Protein AF-A0A950IWA4-F1 (afdb_monomer_lite)

Radius of gyration: 15.62 Å; chains: 1; bounding box: 40×41×35 Å

Foldseek 3Di:
DDDDPVCPLVLVQQQPFAWPVGDGNNVVVVQFAEDEAEAEDPPDPVNLVVLLVCLVCQVVCVVVRYAYEYEYLDDCVVCQVSCVVSVNNVGIYGHDVVCPVCVRPVNVNDDDDPVNCPDPVND

Sequence (123 aa):
MPVKAGSAPLVAVLGQTRTESGKTLLELVDERALLLVFLRHFGCAFCRQALDDVSKVREDLAMRGVQVAFVHLGSPERAKPYFDYYKLSDVERVSNPEGSLYRDPVFALARVSLWEIFRPEVW

pLDDT: mean 89.95, std 13.54, range [40.5, 98.31]

Secondary structure (DSSP, 8-state):
-PPPTT-HHHHHHHHH-B-TTS-BHHHHHHHSEEEEEEE-STT-HHHHHHHHHHHHHHHHHHHTTEEEEEEESS-HHHHHHHHHHTT-TTSEEEE-TT-HHHHSTTT--PPPPTTGGGSGGG-

Structure (mmCIF, N/CA/C/O backbone):
data_AF-A0A950IWA4-F1
#
_entry.id   AF-A0A950IWA4-F1
#
loop_
_atom_site.group_PDB
_atom_site.id
_atom_site.type_symbol
_atom_site.label_atom_id
_atom_site.label_alt_id
_atom_site.label_comp_id
_atom_site.label_asym_id
_atom_site.label_entity_id
_atom_site.label_seq_id
_atom_site.pdbx_PDB_ins_code
_atom_site.Cartn_x
_atom_site.Cartn_y
_atom_site.Cartn_z
_atom_site.occupancy
_atom_site.B_iso_or_equiv
_atom_site.auth_seq_id
_atom_site.auth_comp_id
_atom_site.auth_asym_id
_atom_site.auth_atom_id
_atom_site.pdbx_PDB_model_num
ATOM 1 N N . MET A 1 1 ? -12.225 -9.896 17.903 1.00 40.50 1 MET A N 1
ATOM 2 C CA . MET A 1 1 ? -11.745 -11.255 17.551 1.00 40.50 1 MET A CA 1
ATOM 3 C C . MET A 1 1 ? -10.343 -11.413 18.121 1.00 40.50 1 MET A C 1
ATOM 5 O O . MET A 1 1 ? -9.552 -10.509 17.884 1.00 40.50 1 MET A O 1
ATOM 9 N N . PRO A 1 2 ? -10.016 -12.457 18.902 1.00 47.53 2 PRO A N 1
ATOM 10 C CA . PRO A 1 2 ? -8.678 -12.574 19.466 1.00 47.53 2 PRO A CA 1
ATOM 11 C C . PRO A 1 2 ? -7.698 -12.972 18.360 1.00 47.53 2 PRO A C 1
ATOM 13 O O . PRO A 1 2 ? -7.868 -13.993 17.690 1.00 47.53 2 PRO A O 1
ATOM 16 N N . VAL A 1 3 ? -6.687 -12.136 18.153 1.00 51.50 3 VAL A N 1
ATOM 17 C CA . VAL A 1 3 ? -5.593 -12.406 17.225 1.00 51.50 3 VAL A CA 1
ATOM 18 C C . VAL A 1 3 ? -4.764 -13.569 17.799 1.00 51.50 3 VAL A C 1
ATOM 20 O O . VAL A 1 3 ? -4.311 -13.506 18.940 1.00 51.50 3 VAL A O 1
ATOM 23 N N . LYS A 1 4 ? -4.625 -14.674 17.050 1.00 42.38 4 LYS A N 1
ATOM 24 C CA . LYS A 1 4 ? -3.913 -15.894 17.485 1.00 42.38 4 LYS A CA 1
ATOM 25 C C . LYS A 1 4 ? -2.413 -15.638 17.705 1.00 42.38 4 LYS A C 1
ATOM 27 O O . LYS A 1 4 ? -1.818 -14.817 17.018 1.00 42.38 4 LYS A O 1
ATOM 32 N N . ALA A 1 5 ? -1.807 -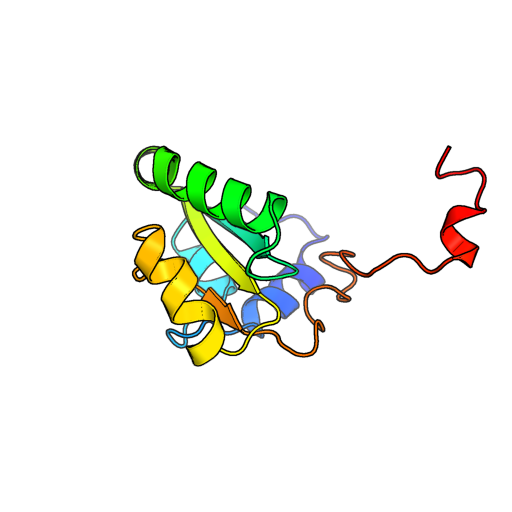16.443 18.584 1.00 43.25 5 ALA A N 1
ATOM 33 C CA . ALA A 1 5 ? -0.434 -16.401 19.119 1.00 43.25 5 ALA A CA 1
ATOM 34 C C . ALA A 1 5 ? 0.757 -16.318 18.123 1.00 43.25 5 ALA A C 1
ATOM 36 O O . ALA A 1 5 ? 1.902 -16.290 18.559 1.00 43.25 5 ALA A O 1
ATOM 37 N N . GLY A 1 6 ? 0.520 -16.232 16.810 1.00 54.34 6 GLY A N 1
ATOM 38 C CA . GLY A 1 6 ? 1.534 -15.906 15.796 1.00 54.34 6 GLY A CA 1
ATOM 39 C C . GLY A 1 6 ? 1.631 -14.410 15.455 1.00 54.34 6 GLY A C 1
ATOM 40 O O . GLY A 1 6 ? 2.368 -14.041 14.549 1.00 54.34 6 GLY A O 1
ATOM 41 N N . SER A 1 7 ? 0.876 -13.542 16.135 1.00 65.25 7 SER A N 1
ATOM 42 C CA . SER A 1 7 ? 0.731 -12.128 15.770 1.00 65.25 7 SER A CA 1
ATOM 43 C C . SER A 1 7 ? 1.681 -11.156 16.449 1.00 65.25 7 SER A C 1
ATOM 45 O O . SER A 1 7 ? 1.749 -10.016 16.010 1.00 65.25 7 SER A O 1
ATOM 47 N N . ALA A 1 8 ? 2.414 -11.560 17.488 1.00 79.88 8 ALA A N 1
ATOM 48 C CA . ALA A 1 8 ? 3.304 -10.647 18.212 1.00 79.88 8 ALA A CA 1
ATOM 49 C C . ALA A 1 8 ? 4.311 -9.928 17.281 1.00 79.88 8 ALA A C 1
ATOM 51 O O . ALA A 1 8 ? 4.402 -8.701 17.355 1.00 79.88 8 ALA A O 1
ATOM 52 N N . PRO A 1 9 ? 4.995 -10.634 16.353 1.00 89.38 9 PRO A N 1
ATOM 53 C CA . PRO A 1 9 ? 5.873 -9.989 15.377 1.00 89.38 9 PRO A CA 1
ATOM 54 C C . PRO A 1 9 ? 5.118 -9.056 14.421 1.00 89.38 9 PRO A C 1
ATOM 56 O O . PRO A 1 9 ? 5.566 -7.944 14.164 1.00 89.38 9 PRO A O 1
ATOM 59 N N . LEU A 1 10 ? 3.936 -9.466 13.948 1.00 90.62 10 LEU A N 1
ATOM 60 C CA . LEU A 1 10 ? 3.105 -8.656 13.054 1.00 90.62 10 LEU A CA 1
ATOM 61 C C . LEU A 1 10 ? 2.631 -7.365 13.734 1.00 90.62 10 LEU A C 1
ATOM 63 O O . LEU A 1 10 ? 2.783 -6.287 13.173 1.00 90.62 10 LEU A O 1
ATOM 67 N N . VAL A 1 11 ? 2.101 -7.454 14.954 1.00 94.25 11 VAL A N 1
ATOM 68 C CA . VAL A 1 11 ? 1.634 -6.298 15.733 1.00 94.25 11 VAL A CA 1
ATOM 69 C C . VAL A 1 11 ? 2.779 -5.315 15.974 1.00 94.25 11 VAL A C 1
ATOM 71 O O . VAL A 1 11 ? 2.584 -4.110 15.824 1.00 94.25 11 VAL A O 1
ATOM 74 N N . ALA A 1 12 ? 3.983 -5.811 16.277 1.00 95.31 12 ALA A N 1
ATOM 75 C CA . ALA A 1 12 ? 5.159 -4.963 16.447 1.00 95.31 12 ALA A CA 1
ATOM 76 C C . ALA A 1 12 ? 5.516 -4.204 15.156 1.00 95.31 12 ALA A C 1
ATOM 78 O O . ALA A 1 12 ? 5.700 -2.987 15.197 1.00 95.31 12 ALA A O 1
ATOM 79 N N . VAL A 1 13 ? 5.558 -4.896 14.012 1.00 95.94 13 VAL A N 1
ATOM 80 C CA . VAL A 1 13 ? 5.854 -4.279 12.708 1.00 95.94 13 VAL A CA 1
ATOM 81 C C . VAL A 1 13 ? 4.792 -3.242 12.336 1.00 95.94 13 VAL A C 1
ATOM 83 O O . VAL A 1 13 ? 5.131 -2.121 11.950 1.00 95.94 13 VAL A O 1
ATOM 86 N N . LEU A 1 14 ? 3.508 -3.565 12.503 1.00 96.62 14 LEU A N 1
ATOM 87 C CA . LEU A 1 14 ? 2.412 -2.641 12.200 1.00 96.62 14 LEU A CA 1
ATOM 88 C C . LEU A 1 14 ? 2.411 -1.412 13.124 1.00 96.62 14 LEU A C 1
ATOM 90 O O . LEU A 1 14 ? 2.146 -0.306 12.658 1.00 96.62 14 LEU A O 1
ATOM 94 N N . GLY A 1 15 ? 2.739 -1.582 14.408 1.00 97.06 15 GLY A N 1
ATOM 95 C CA . GLY A 1 15 ? 2.789 -0.489 15.384 1.00 97.06 15 GLY A CA 1
ATOM 96 C C . GLY A 1 15 ? 3.978 0.458 15.196 1.00 97.06 15 GLY A C 1
ATOM 97 O O . GLY A 1 15 ? 3.899 1.629 15.558 1.00 97.06 15 GLY A O 1
ATOM 98 N N . GLN A 1 16 ? 5.076 -0.016 14.604 1.00 96.69 16 GLN A N 1
ATOM 99 C CA . GLN A 1 16 ? 6.250 0.812 14.297 1.00 96.69 16 GLN A CA 1
ATOM 100 C C . GLN A 1 16 ? 6.169 1.474 12.915 1.00 96.69 16 GLN A C 1
ATOM 102 O O . GLN A 1 16 ? 6.844 2.473 12.662 1.00 96.69 16 GLN A O 1
ATOM 107 N N . THR A 1 17 ? 5.345 0.937 12.015 1.00 97.62 17 THR A N 1
ATOM 108 C CA . THR A 1 17 ? 5.223 1.446 10.649 1.00 97.62 17 THR A CA 1
ATOM 109 C C . THR A 1 17 ? 4.236 2.601 10.600 1.00 97.62 17 THR A C 1
ATOM 111 O O . THR A 1 17 ? 3.037 2.401 10.787 1.00 97.62 17 THR A O 1
ATOM 114 N N . ARG A 1 18 ? 4.735 3.806 10.309 1.00 97.88 18 ARG A N 1
ATOM 115 C CA . ARG A 1 18 ? 3.912 5.005 10.126 1.00 97.88 18 ARG A CA 1
ATOM 116 C C . ARG A 1 18 ? 3.589 5.260 8.661 1.00 97.88 18 ARG A C 1
ATOM 118 O O . ARG A 1 18 ? 4.424 5.074 7.777 1.00 97.88 18 ARG A O 1
ATOM 125 N N . THR A 1 19 ? 2.370 5.717 8.442 1.00 97.94 19 THR A N 1
ATOM 126 C CA . THR A 1 19 ? 1.885 6.268 7.183 1.00 97.94 19 THR A CA 1
ATOM 127 C C . THR A 1 19 ? 2.358 7.706 6.991 1.00 97.94 19 THR A C 1
ATOM 129 O O . THR A 1 19 ? 2.829 8.362 7.922 1.00 97.94 19 THR A O 1
ATOM 132 N N . GLU A 1 20 ? 2.191 8.219 5.777 1.00 96.81 20 GLU A N 1
ATOM 133 C CA . GLU A 1 20 ? 2.436 9.615 5.423 1.00 96.81 20 GLU A CA 1
ATOM 134 C C . GLU A 1 20 ? 1.509 10.588 6.170 1.00 96.81 20 GLU A C 1
ATOM 136 O O . GLU A 1 20 ? 1.890 11.740 6.367 1.00 96.81 20 GLU A O 1
ATOM 141 N N . SER A 1 21 ? 0.331 10.142 6.631 1.00 96.06 21 SER A N 1
ATOM 142 C CA . SER A 1 21 ? -0.568 10.942 7.478 1.00 96.06 21 SER A CA 1
ATOM 143 C C . SER A 1 21 ? -0.154 10.956 8.957 1.00 96.06 21 SER A C 1
ATOM 145 O O . SER A 1 21 ? -0.692 11.728 9.751 1.00 96.06 21 SER A O 1
ATOM 147 N N . GLY A 1 22 ? 0.817 10.119 9.340 1.00 97.12 22 GLY A N 1
ATOM 148 C CA . GLY A 1 22 ? 1.349 10.007 10.697 1.00 97.12 22 GLY A CA 1
ATOM 149 C C . GLY A 1 22 ? 0.738 8.878 11.531 1.00 97.12 22 GLY A C 1
ATOM 150 O O . GLY A 1 22 ? 1.341 8.505 12.543 1.00 97.12 22 GLY A O 1
ATOM 151 N N . LYS A 1 23 ? -0.384 8.282 11.105 1.00 97.38 23 LYS A N 1
ATOM 152 C CA . LYS A 1 23 ? -0.977 7.098 11.752 1.00 97.38 23 LYS A CA 1
ATOM 153 C C . LYS A 1 23 ? -0.090 5.868 11.580 1.00 97.38 23 LYS A C 1
ATOM 155 O O . LYS A 1 23 ? 0.562 5.707 10.550 1.00 97.38 23 LYS A O 1
ATOM 160 N N . THR A 1 24 ? -0.080 4.974 12.551 1.00 98.25 24 THR A N 1
ATOM 161 C CA . THR A 1 24 ? 0.537 3.650 12.432 1.00 98.25 24 THR A CA 1
ATOM 162 C C . THR A 1 24 ? -0.373 2.697 11.660 1.00 98.25 24 THR A C 1
ATOM 164 O O . THR A 1 24 ? -1.594 2.857 11.644 1.00 98.25 24 THR A O 1
ATOM 167 N N . LEU A 1 25 ? 0.197 1.667 11.030 1.00 97.50 25 LEU A N 1
ATOM 168 C CA . LEU A 1 25 ? -0.622 0.630 10.393 1.00 97.50 25 LEU A CA 1
ATOM 169 C C . LEU A 1 25 ? -1.465 -0.144 11.415 1.00 97.50 25 LEU A C 1
ATOM 171 O O . LEU A 1 25 ? -2.532 -0.638 11.061 1.00 97.50 25 LEU A O 1
ATOM 175 N N . LEU A 1 26 ? -1.009 -0.238 12.668 1.00 97.38 26 LEU A N 1
ATOM 176 C CA . LEU A 1 26 ? -1.776 -0.865 13.743 1.00 97.38 26 LEU A CA 1
ATOM 177 C C . LEU A 1 26 ? -3.048 -0.071 14.064 1.00 97.38 26 LEU A C 1
ATOM 179 O O . LEU A 1 26 ? -4.119 -0.663 14.101 1.00 97.38 26 LEU A O 1
ATOM 183 N N . GLU A 1 27 ? -2.949 1.259 14.178 1.00 97.62 27 GLU A N 1
ATOM 184 C CA . GLU A 1 27 ? -4.122 2.129 14.353 1.00 97.62 27 GLU A CA 1
ATOM 185 C C . GLU A 1 27 ? -5.131 1.949 13.209 1.00 97.62 27 GLU A C 1
ATOM 187 O O . GLU A 1 27 ? -6.331 1.861 13.454 1.00 97.62 27 GLU A O 1
ATOM 192 N N . LEU A 1 28 ? -4.665 1.811 11.961 1.00 97.25 28 LEU A N 1
ATOM 193 C CA . LEU A 1 28 ? -5.558 1.533 10.832 1.00 97.25 28 LEU A CA 1
ATOM 194 C C . LEU A 1 28 ? -6.247 0.166 10.956 1.00 97.25 28 LEU A C 1
ATOM 196 O O . LEU A 1 28 ? -7.445 0.056 10.708 1.00 97.25 28 LEU A O 1
ATOM 200 N N . VAL A 1 29 ? -5.518 -0.885 11.328 1.00 96.00 29 VAL A N 1
ATOM 201 C CA . VAL A 1 29 ? -6.101 -2.228 11.497 1.00 96.00 29 VAL A CA 1
ATOM 202 C C . VAL A 1 29 ? -7.132 -2.260 12.629 1.00 96.00 29 VAL A C 1
ATOM 204 O O . VAL A 1 29 ? -8.142 -2.954 12.500 1.00 96.00 29 VAL A O 1
ATOM 207 N N . ASP A 1 30 ? -6.902 -1.500 13.701 1.00 95.69 30 ASP A N 1
ATOM 208 C CA . ASP A 1 30 ? -7.827 -1.390 14.833 1.00 95.69 30 ASP A CA 1
ATOM 209 C C . ASP A 1 30 ? -9.117 -0.636 14.461 1.00 95.69 30 ASP A C 1
ATOM 211 O O . ASP A 1 30 ? -10.188 -0.959 14.978 1.00 95.69 30 ASP A O 1
ATOM 215 N N . GLU A 1 31 ? -9.046 0.333 13.539 1.00 95.50 31 GLU A N 1
ATOM 216 C CA . GLU A 1 31 ? -10.222 1.052 13.027 1.00 95.50 31 GLU A CA 1
ATOM 217 C C . GLU A 1 31 ? -11.130 0.146 12.177 1.00 95.50 31 GLU A C 1
ATOM 219 O O . GLU A 1 31 ? -12.354 0.156 12.332 1.00 95.50 31 GLU A O 1
ATOM 224 N N . ARG A 1 32 ? -10.547 -0.598 11.228 1.00 95.69 32 ARG A N 1
ATOM 225 C CA . ARG A 1 32 ? -11.262 -1.474 10.280 1.00 95.69 32 ARG A CA 1
ATOM 226 C C . ARG A 1 32 ? -10.279 -2.369 9.525 1.00 95.69 32 ARG A C 1
ATOM 228 O O . ARG A 1 32 ? -9.087 -2.082 9.455 1.00 95.69 32 ARG A O 1
ATOM 235 N N . ALA A 1 33 ? -10.785 -3.435 8.901 1.00 96.69 33 ALA A N 1
ATOM 236 C CA . ALA A 1 33 ? -9.952 -4.373 8.149 1.00 96.69 33 ALA A CA 1
ATOM 237 C C . ALA A 1 33 ? -9.103 -3.644 7.090 1.00 96.69 33 ALA A C 1
ATOM 239 O O . ALA A 1 33 ? -9.624 -2.829 6.331 1.00 96.69 33 ALA A O 1
ATOM 240 N N . LEU A 1 34 ? -7.803 -3.943 7.031 1.00 97.25 34 LEU A N 1
ATOM 241 C CA . LEU A 1 34 ? -6.848 -3.250 6.166 1.00 97.25 34 LEU A CA 1
ATOM 242 C C . LEU A 1 34 ? -6.362 -4.159 5.032 1.00 97.25 34 LEU A C 1
ATOM 244 O O . LEU A 1 34 ? -5.730 -5.187 5.273 1.00 97.25 34 LEU A O 1
ATOM 248 N N . LEU A 1 35 ? -6.600 -3.742 3.791 1.00 97.69 35 LEU A N 1
ATOM 249 C CA . LEU A 1 35 ? -5.919 -4.249 2.606 1.00 97.69 35 LEU A CA 1
ATOM 250 C C . LEU A 1 35 ? -4.623 -3.456 2.406 1.00 97.69 35 LEU A C 1
ATOM 252 O O . LEU A 1 35 ? -4.649 -2.294 2.000 1.00 97.69 35 LEU A O 1
ATOM 256 N N . LEU A 1 36 ? -3.487 -4.093 2.681 1.00 97.62 36 LEU A N 1
ATOM 257 C CA . LEU A 1 36 ? -2.167 -3.493 2.505 1.00 97.62 36 LEU A CA 1
ATOM 258 C C . LEU A 1 36 ? -1.574 -3.896 1.147 1.00 97.62 36 LEU A C 1
ATOM 260 O O . LEU A 1 36 ? -1.311 -5.074 0.905 1.00 97.62 36 LEU A O 1
ATOM 264 N N . VAL A 1 37 ? -1.359 -2.926 0.257 1.00 97.62 37 VAL A N 1
ATOM 265 C CA . VAL A 1 37 ? -0.921 -3.161 -1.130 1.00 97.62 37 VAL A CA 1
ATOM 266 C C . VAL A 1 37 ? 0.516 -2.687 -1.332 1.00 97.62 37 VAL A C 1
ATOM 268 O O . VAL A 1 37 ? 0.815 -1.502 -1.210 1.00 97.62 37 VAL A O 1
ATOM 271 N N . PHE A 1 38 ? 1.418 -3.600 -1.693 1.00 97.62 38 PHE A N 1
ATOM 272 C CA . PHE A 1 38 ? 2.833 -3.290 -1.914 1.00 97.62 38 PHE A CA 1
ATOM 273 C C . PHE A 1 38 ? 3.117 -2.970 -3.389 1.00 97.62 38 PHE A C 1
ATOM 275 O O . PHE A 1 38 ? 2.943 -3.810 -4.273 1.00 97.62 38 PHE A O 1
ATOM 282 N N . LEU A 1 39 ? 3.610 -1.760 -3.656 1.00 96.44 39 LEU A N 1
ATOM 283 C CA . LEU A 1 39 ? 3.991 -1.266 -4.978 1.00 96.44 39 LEU A CA 1
ATOM 284 C C . LEU A 1 39 ? 5.510 -1.166 -5.101 1.00 96.44 39 LEU A C 1
ATOM 286 O O . LEU A 1 39 ? 6.160 -0.326 -4.478 1.00 96.44 39 LEU A O 1
ATOM 290 N N . ARG A 1 40 ? 6.089 -1.988 -5.976 1.00 92.19 40 ARG A N 1
ATOM 291 C CA . ARG A 1 40 ? 7.547 -2.052 -6.107 1.00 92.19 40 ARG A CA 1
ATOM 292 C C . ARG A 1 40 ? 8.139 -0.887 -6.902 1.00 92.19 40 ARG A C 1
ATOM 294 O O . ARG A 1 40 ? 9.093 -0.273 -6.446 1.00 92.19 40 ARG A O 1
ATOM 301 N N . HIS A 1 41 ? 7.604 -0.604 -8.089 1.00 89.06 41 HIS A N 1
ATOM 302 C CA . HIS A 1 41 ? 8.195 0.355 -9.031 1.00 89.06 41 HIS A CA 1
ATOM 303 C C . HIS A 1 41 ? 7.121 1.229 -9.671 1.00 89.06 41 HIS A C 1
ATOM 305 O O . HIS A 1 41 ? 6.370 0.771 -10.530 1.00 89.06 41 HIS A O 1
ATOM 311 N N . PHE A 1 42 ? 7.048 2.504 -9.302 1.00 83.50 42 PHE A N 1
ATOM 312 C CA . PHE A 1 42 ? 6.109 3.413 -9.957 1.00 83.50 42 PHE A CA 1
ATOM 313 C C . PHE A 1 42 ? 6.371 3.489 -11.468 1.00 83.50 42 PHE A C 1
ATOM 315 O O . PHE A 1 42 ? 7.515 3.545 -11.911 1.00 83.50 42 PHE A O 1
ATOM 322 N N . GLY A 1 43 ? 5.299 3.424 -12.261 1.00 82.00 43 GLY A N 1
ATOM 323 C CA . GLY A 1 43 ? 5.388 3.345 -13.721 1.00 82.00 43 GLY A CA 1
ATOM 324 C C . GLY A 1 43 ? 5.619 1.935 -14.282 1.00 82.00 43 GLY A C 1
ATOM 325 O O . GLY A 1 43 ? 5.631 1.769 -15.500 1.00 82.00 43 GLY A O 1
ATOM 326 N N . CYS A 1 44 ? 5.737 0.900 -13.446 1.00 93.75 44 CYS A N 1
ATOM 327 C CA . CYS A 1 44 ? 5.671 -0.483 -13.918 1.00 93.75 44 CYS A CA 1
ATOM 328 C C . CYS A 1 44 ? 4.235 -0.840 -14.347 1.00 93.75 44 CYS A C 1
ATOM 330 O O . CYS A 1 44 ? 3.280 -0.362 -13.734 1.00 93.75 44 CYS A O 1
ATOM 332 N N . ALA A 1 45 ? 4.061 -1.675 -15.382 1.00 93.19 45 ALA A N 1
ATOM 333 C CA . ALA A 1 45 ? 2.727 -2.035 -15.885 1.00 93.19 45 ALA A CA 1
ATOM 334 C C . ALA A 1 45 ? 1.845 -2.660 -14.790 1.00 93.19 45 ALA A C 1
ATOM 336 O O . ALA A 1 45 ? 0.714 -2.230 -14.603 1.00 93.19 45 ALA A O 1
ATOM 337 N N . PHE A 1 46 ? 2.404 -3.572 -13.992 1.00 93.50 46 PHE A N 1
ATOM 338 C CA . PHE A 1 46 ? 1.701 -4.208 -12.873 1.00 93.50 46 PHE A CA 1
ATOM 339 C C . PHE A 1 46 ? 1.322 -3.230 -11.759 1.00 93.50 46 PHE A C 1
ATOM 341 O O . PHE A 1 46 ? 0.255 -3.325 -11.176 1.00 93.50 46 PHE A O 1
ATOM 348 N N . CYS A 1 47 ? 2.187 -2.260 -11.477 1.00 95.06 47 CYS A N 1
ATOM 349 C CA . CYS A 1 47 ? 1.989 -1.274 -10.425 1.00 95.06 47 CYS A CA 1
ATOM 350 C C . CYS A 1 47 ? 0.888 -0.288 -10.827 1.00 95.06 47 CYS A C 1
ATOM 352 O O . CYS A 1 47 ? 0.057 0.082 -10.006 1.00 95.06 47 CYS A O 1
ATOM 354 N N . ARG A 1 48 ? 0.859 0.099 -12.111 1.00 95.31 48 ARG A N 1
ATOM 355 C CA . ARG A 1 48 ? -0.239 0.874 -12.698 1.00 95.31 48 ARG A CA 1
ATOM 356 C C . ARG A 1 48 ? -1.549 0.094 -12.678 1.00 95.31 48 ARG A C 1
ATOM 358 O O . ARG A 1 48 ? -2.554 0.659 -12.277 1.00 95.31 48 ARG A O 1
ATOM 365 N N . GLN A 1 49 ? -1.516 -1.188 -13.046 1.00 96.75 49 GLN A N 1
ATOM 366 C CA . GLN A 1 49 ? -2.698 -2.047 -13.004 1.00 96.75 49 GLN A CA 1
ATOM 367 C C . GLN A 1 49 ? -3.244 -2.176 -11.578 1.00 96.75 49 GLN A C 1
ATOM 369 O O . GLN A 1 49 ? -4.428 -1.980 -11.372 1.00 96.75 49 GLN A O 1
ATOM 374 N N . ALA A 1 50 ? -2.385 -2.403 -10.581 1.00 97.00 50 ALA A N 1
ATOM 375 C CA . ALA A 1 50 ? -2.809 -2.491 -9.185 1.00 97.00 50 ALA A CA 1
ATOM 376 C C . ALA A 1 50 ? -3.453 -1.187 -8.678 1.00 97.00 50 ALA A C 1
ATOM 378 O O . ALA A 1 50 ? -4.450 -1.233 -7.962 1.00 97.00 50 ALA A O 1
ATOM 379 N N . LEU A 1 51 ? -2.906 -0.024 -9.053 1.00 97.38 51 LEU A N 1
ATOM 380 C CA . LEU A 1 51 ? -3.506 1.278 -8.734 1.00 97.38 51 LEU A CA 1
ATOM 381 C C . LEU A 1 51 ? -4.876 1.445 -9.407 1.00 97.38 51 LEU A C 1
ATOM 383 O O . LEU A 1 51 ? -5.834 1.838 -8.747 1.00 97.38 51 LEU A O 1
ATOM 387 N N . ASP A 1 52 ? -4.975 1.113 -10.693 1.00 97.81 52 ASP A N 1
ATOM 388 C CA . ASP A 1 52 ? -6.219 1.169 -11.463 1.00 97.81 52 ASP A CA 1
ATOM 389 C C . ASP A 1 52 ? -7.292 0.230 -10.882 1.00 97.81 52 ASP A C 1
ATOM 391 O O . ASP A 1 52 ? -8.414 0.659 -10.615 1.00 97.81 52 ASP A O 1
ATOM 395 N N . ASP A 1 53 ? -6.932 -1.020 -10.589 1.00 97.88 53 ASP A N 1
ATOM 396 C CA . ASP A 1 53 ? -7.824 -2.022 -10.001 1.00 97.88 53 ASP A CA 1
ATOM 397 C C . ASP A 1 53 ? -8.355 -1.557 -8.647 1.00 97.88 53 ASP A C 1
ATOM 399 O O . ASP A 1 53 ? -9.568 -1.542 -8.431 1.00 97.88 53 ASP A O 1
ATOM 403 N N . VAL A 1 54 ? -7.469 -1.099 -7.753 1.00 97.88 54 VAL A N 1
ATOM 404 C CA . VAL A 1 54 ? -7.881 -0.566 -6.450 1.00 97.88 54 VAL A CA 1
ATOM 405 C C . VAL A 1 54 ? -8.780 0.656 -6.624 1.00 97.88 54 VAL A C 1
ATOM 407 O O . VAL A 1 54 ? -9.795 0.746 -5.938 1.00 97.88 54 VAL A O 1
ATOM 410 N N . SER A 1 55 ? -8.470 1.571 -7.548 1.00 97.94 55 SER A N 1
ATOM 411 C CA . SER A 1 55 ? -9.287 2.773 -7.769 1.00 97.94 55 SER A CA 1
ATOM 412 C C . SER A 1 55 ? -10.739 2.448 -8.130 1.00 97.94 55 SER A C 1
ATOM 414 O O . SER A 1 55 ? -11.644 3.160 -7.697 1.00 97.94 55 SER A O 1
ATOM 416 N N . LYS A 1 56 ? -10.968 1.338 -8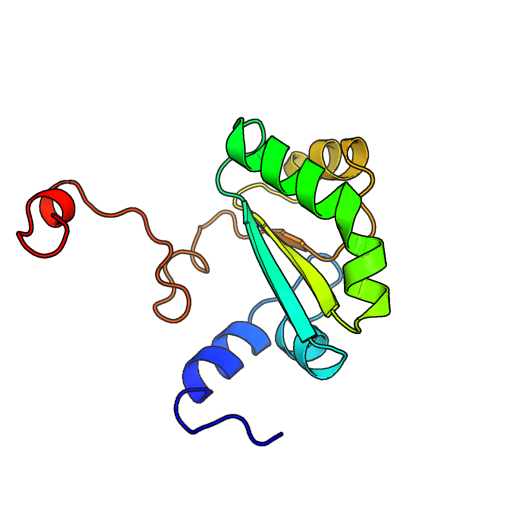.843 1.00 98.19 56 LYS A N 1
ATOM 417 C CA . LYS A 1 56 ? -12.302 0.883 -9.261 1.00 98.19 56 LYS A CA 1
ATOM 418 C C . LYS A 1 56 ? -13.086 0.210 -8.142 1.00 98.19 56 LYS A C 1
ATOM 420 O O . LYS A 1 56 ? -14.303 0.322 -8.124 1.00 98.19 56 LYS A O 1
ATOM 425 N N . VAL A 1 57 ? -12.409 -0.494 -7.232 1.00 97.12 57 VAL A N 1
ATOM 426 C CA . VAL A 1 57 ? -13.076 -1.323 -6.208 1.00 97.12 57 VAL A CA 1
ATOM 427 C C . VAL A 1 57 ? -13.010 -0.740 -4.795 1.00 97.12 57 VAL A C 1
ATOM 429 O O . VAL A 1 57 ? -13.633 -1.282 -3.885 1.00 97.12 57 VAL A O 1
ATOM 432 N N . ARG A 1 58 ? -12.264 0.351 -4.564 1.00 95.75 58 ARG A N 1
ATOM 433 C CA . ARG A 1 58 ? -12.054 0.926 -3.219 1.00 95.75 58 ARG A CA 1
ATOM 434 C C . ARG A 1 58 ? -13.356 1.290 -2.500 1.00 95.75 58 ARG A C 1
ATOM 436 O O . ARG A 1 58 ? -13.428 1.148 -1.284 1.00 95.75 58 ARG A O 1
ATOM 443 N N . GLU A 1 59 ? -14.371 1.754 -3.229 1.00 96.19 59 GLU A N 1
ATOM 444 C CA . GLU A 1 59 ? -15.655 2.165 -2.646 1.00 96.19 59 GLU A CA 1
ATOM 445 C C . GLU A 1 59 ? -16.458 0.940 -2.195 1.00 96.19 59 GLU A C 1
ATOM 447 O O . GLU A 1 59 ? -16.958 0.911 -1.071 1.00 96.19 59 GLU A O 1
ATOM 452 N N . ASP A 1 60 ? -16.460 -0.127 -2.996 1.00 97.69 60 ASP A N 1
ATOM 453 C CA . ASP A 1 60 ? -17.042 -1.419 -2.623 1.00 97.69 60 ASP A CA 1
ATOM 454 C C . ASP A 1 60 ? -16.324 -2.052 -1.425 1.00 97.69 60 ASP A C 1
ATOM 456 O O . ASP A 1 60 ? -16.962 -2.607 -0.526 1.00 97.69 60 ASP A O 1
ATOM 460 N N . LEU A 1 61 ? -14.991 -1.954 -1.375 1.00 96.81 61 LEU A N 1
ATOM 461 C CA . LEU A 1 61 ? -14.207 -2.379 -0.214 1.00 96.81 61 LEU A CA 1
ATOM 462 C C . LEU A 1 61 ? -14.605 -1.585 1.035 1.00 96.81 61 LEU A C 1
ATOM 464 O O . LEU A 1 61 ? -14.873 -2.191 2.076 1.00 96.81 61 LEU A O 1
ATOM 468 N N . ALA A 1 62 ? -14.726 -0.260 0.921 1.00 95.69 62 ALA A N 1
ATOM 469 C CA . ALA A 1 62 ? -15.118 0.605 2.028 1.00 95.69 62 ALA A CA 1
ATOM 470 C C . ALA A 1 62 ? -16.527 0.276 2.547 1.00 95.69 62 ALA A C 1
ATOM 472 O O . ALA A 1 62 ? -16.711 0.170 3.761 1.00 95.69 62 ALA A O 1
ATOM 473 N N . MET A 1 63 ? -17.495 0.022 1.658 1.00 97.06 63 MET A N 1
ATOM 474 C CA . MET A 1 63 ? -18.848 -0.427 2.032 1.00 97.06 63 MET A CA 1
ATOM 475 C C . MET A 1 63 ? -18.844 -1.764 2.784 1.00 97.06 63 MET A C 1
ATOM 477 O O . MET A 1 63 ? -19.717 -2.018 3.612 1.00 97.06 63 MET A O 1
ATOM 481 N N . ARG A 1 64 ? -17.842 -2.613 2.539 1.00 97.06 64 ARG A N 1
ATOM 482 C CA . ARG A 1 64 ? -17.638 -3.892 3.237 1.00 97.06 64 ARG A CA 1
ATOM 483 C C . ARG A 1 64 ? -16.794 -3.762 4.509 1.00 97.06 64 ARG A C 1
ATOM 485 O O . ARG A 1 64 ? -16.422 -4.778 5.092 1.00 97.06 64 ARG A O 1
ATOM 492 N N . GLY A 1 65 ? -16.479 -2.539 4.938 1.00 96.94 65 GLY A N 1
ATOM 493 C CA . GLY A 1 65 ? -15.661 -2.281 6.122 1.00 96.94 65 GLY A CA 1
ATOM 494 C C . GLY A 1 65 ? -14.174 -2.586 5.923 1.00 96.94 65 GLY A C 1
ATOM 495 O O . GLY A 1 65 ? -13.474 -2.846 6.899 1.00 96.94 65 GLY A O 1
ATOM 496 N N . VAL A 1 66 ? -13.688 -2.577 4.678 1.00 97.62 66 VAL A N 1
ATOM 497 C CA . VAL A 1 66 ? -12.273 -2.760 4.340 1.00 97.62 66 VAL A CA 1
ATOM 498 C C . VAL A 1 66 ? -11.699 -1.438 3.848 1.00 97.62 66 VAL A C 1
ATOM 500 O O . VAL A 1 66 ? -12.227 -0.824 2.925 1.00 97.62 66 VAL A O 1
ATOM 503 N N . GLN A 1 67 ? -10.592 -1.007 4.437 1.00 96.94 67 GLN A N 1
ATOM 504 C CA . GLN A 1 67 ? -9.818 0.130 3.953 1.00 96.94 67 GLN A CA 1
ATOM 505 C C . GLN A 1 67 ? -8.551 -0.310 3.254 1.00 96.94 67 GLN A C 1
ATOM 507 O O . GLN A 1 67 ? -8.087 -1.430 3.443 1.00 96.94 67 GLN A O 1
ATOM 512 N N . VAL A 1 68 ? -7.982 0.5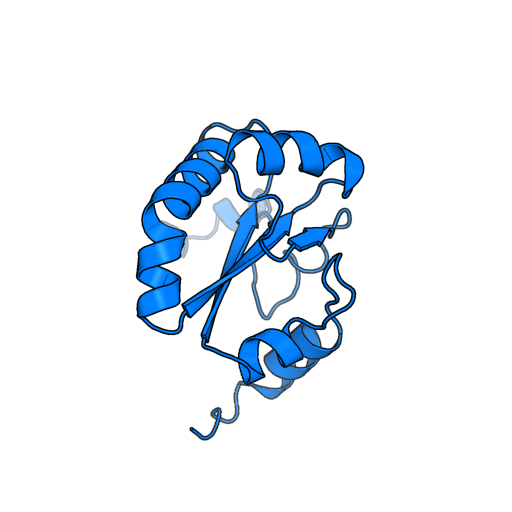84 2.457 1.00 98.06 68 VAL A N 1
ATOM 513 C CA . VAL A 1 68 ? -6.766 0.311 1.698 1.00 98.06 68 VAL A CA 1
ATOM 514 C C . VAL A 1 68 ? -5.648 1.214 2.196 1.00 98.06 68 VAL A C 1
ATOM 516 O O . VAL A 1 68 ? -5.882 2.389 2.470 1.00 98.06 68 VAL A O 1
ATOM 519 N N . ALA A 1 69 ? -4.438 0.669 2.283 1.00 98.19 69 ALA A N 1
ATOM 520 C CA . ALA A 1 69 ? -3.217 1.457 2.370 1.00 98.19 69 ALA A CA 1
ATOM 521 C C . ALA A 1 69 ? -2.170 0.907 1.403 1.00 98.19 69 ALA A C 1
ATOM 523 O O . ALA A 1 69 ? -2.093 -0.303 1.168 1.00 98.19 69 ALA A O 1
ATOM 524 N N . PHE A 1 70 ? -1.339 1.788 0.858 1.00 98.31 70 PHE A N 1
ATOM 525 C CA . PHE A 1 70 ? -0.256 1.406 -0.041 1.00 98.31 70 PHE A CA 1
ATOM 526 C C . PHE A 1 70 ? 1.101 1.481 0.649 1.00 98.31 70 PHE A C 1
ATOM 528 O O . PHE A 1 70 ? 1.371 2.405 1.404 1.00 98.31 70 PHE A O 1
ATOM 535 N N . VAL A 1 71 ? 1.999 0.558 0.326 1.00 98.12 71 VAL A N 1
ATOM 536 C CA . VAL A 1 71 ? 3.419 0.626 0.691 1.00 98.12 71 VAL A CA 1
ATOM 537 C C . VAL A 1 71 ? 4.225 0.764 -0.587 1.00 98.12 71 VAL A C 1
ATOM 539 O O . VAL A 1 71 ? 4.041 -0.022 -1.513 1.00 98.12 71 VAL A O 1
ATOM 542 N N . HIS A 1 72 ? 5.158 1.708 -0.657 1.00 97.56 72 HIS A N 1
ATOM 543 C CA . HIS A 1 72 ? 5.974 1.901 -1.855 1.00 97.56 72 HIS A CA 1
ATOM 544 C C . HIS A 1 72 ? 7.431 2.246 -1.564 1.00 97.56 72 HIS A C 1
ATOM 546 O O . HIS A 1 72 ? 7.771 2.724 -0.490 1.00 97.56 72 HIS A O 1
ATOM 552 N N . LEU A 1 73 ? 8.290 2.038 -2.565 1.00 96.44 73 LEU A N 1
ATOM 553 C CA . LEU A 1 73 ? 9.730 2.330 -2.493 1.00 96.44 73 LEU A CA 1
ATOM 554 C C . LEU A 1 73 ? 10.100 3.762 -2.938 1.00 96.44 73 LEU A C 1
ATOM 556 O O . LEU A 1 73 ? 11.267 4.136 -2.922 1.00 96.44 73 LEU A O 1
ATOM 560 N N . GLY A 1 74 ? 9.136 4.563 -3.403 1.00 94.38 74 GLY A N 1
ATOM 561 C CA . GLY A 1 74 ? 9.371 5.974 -3.748 1.00 94.38 74 GLY A CA 1
ATOM 562 C C . GLY A 1 74 ? 9.300 6.897 -2.530 1.00 94.38 74 GLY A C 1
ATOM 563 O O . GLY A 1 74 ? 8.726 6.507 -1.521 1.00 94.38 74 GLY A O 1
ATOM 564 N N . SER A 1 75 ? 9.819 8.123 -2.651 1.00 95.69 75 SER A N 1
ATOM 565 C CA . SER A 1 75 ? 9.496 9.202 -1.707 1.00 95.69 75 SER A CA 1
ATOM 566 C C . SER A 1 75 ? 8.052 9.691 -1.915 1.00 95.69 75 SER A C 1
ATOM 568 O O . SER A 1 75 ? 7.515 9.496 -3.018 1.00 95.69 75 SER A O 1
ATOM 570 N N . PRO A 1 76 ? 7.428 10.357 -0.925 1.00 95.31 76 PRO A N 1
ATOM 571 C CA . PRO A 1 76 ? 6.066 10.882 -1.058 1.00 95.31 76 PRO A CA 1
ATOM 572 C C . PRO A 1 76 ? 5.901 11.802 -2.278 1.00 95.31 76 PRO A C 1
ATOM 574 O O . PRO A 1 76 ? 4.926 11.700 -3.024 1.00 95.31 76 PRO A O 1
ATOM 577 N N . GLU A 1 77 ? 6.900 12.642 -2.563 1.00 95.12 77 GLU A N 1
ATOM 578 C CA . GLU A 1 77 ? 6.885 13.590 -3.686 1.00 95.12 77 GLU A CA 1
ATOM 579 C C . GLU A 1 77 ? 6.909 12.864 -5.033 1.00 95.12 77 GLU A C 1
ATOM 581 O O . GLU A 1 77 ? 6.216 13.255 -5.971 1.00 95.12 77 GLU A O 1
ATOM 586 N N . ARG A 1 78 ? 7.688 11.778 -5.136 1.00 93.50 78 ARG A N 1
ATOM 587 C CA . ARG A 1 78 ? 7.774 10.963 -6.358 1.00 93.50 78 ARG A CA 1
ATOM 588 C C . ARG A 1 78 ? 6.526 10.117 -6.575 1.00 93.50 78 ARG A C 1
ATOM 590 O O . ARG A 1 78 ? 6.181 9.830 -7.720 1.00 93.50 78 ARG A O 1
ATOM 597 N N . ALA A 1 79 ? 5.890 9.683 -5.494 1.00 94.31 79 ALA A N 1
ATOM 598 C CA . ALA A 1 79 ? 4.698 8.850 -5.523 1.00 94.31 79 ALA A CA 1
ATOM 599 C C . ALA A 1 79 ? 3.431 9.660 -5.839 1.00 94.31 79 ALA A C 1
ATOM 601 O O . ALA A 1 79 ? 2.546 9.172 -6.547 1.00 94.31 79 ALA A O 1
ATOM 602 N N . LYS A 1 80 ? 3.365 10.910 -5.362 1.00 95.06 80 LYS A N 1
ATOM 603 C CA . LYS A 1 80 ? 2.190 11.784 -5.456 1.00 95.06 80 LYS A CA 1
ATOM 604 C C . LYS A 1 80 ? 1.542 11.845 -6.852 1.00 95.06 80 LYS A C 1
ATOM 606 O O . LYS A 1 80 ? 0.341 11.590 -6.916 1.00 95.06 80 LYS A O 1
ATOM 611 N N . PRO A 1 81 ? 2.268 12.080 -7.965 1.00 95.69 81 PRO A N 1
ATOM 612 C CA . PRO A 1 81 ? 1.645 12.172 -9.288 1.00 95.69 81 PRO A CA 1
ATOM 613 C C . PRO A 1 81 ? 0.908 10.897 -9.715 1.00 95.69 81 PRO A C 1
ATOM 615 O O . PRO A 1 81 ? -0.099 10.971 -10.413 1.00 95.69 81 PRO A O 1
ATOM 618 N N . TYR A 1 82 ? 1.389 9.724 -9.288 1.00 95.38 82 TYR A N 1
ATOM 619 C CA . TYR A 1 82 ? 0.746 8.450 -9.604 1.00 95.38 82 TYR A CA 1
ATOM 620 C C . TYR A 1 82 ? -0.572 8.311 -8.848 1.00 95.38 82 TYR A C 1
ATOM 622 O O . TYR A 1 82 ? -1.593 8.016 -9.458 1.00 95.38 82 TYR A O 1
ATOM 630 N N . PHE A 1 83 ? -0.574 8.569 -7.540 1.00 96.88 83 PHE A N 1
ATOM 631 C CA . PHE A 1 83 ? -1.799 8.498 -6.743 1.00 96.88 83 PHE A CA 1
ATOM 632 C C . PHE A 1 83 ? -2.830 9.551 -7.162 1.00 96.88 83 PHE A C 1
ATOM 634 O O . PHE A 1 83 ? -4.011 9.226 -7.248 1.00 96.88 83 PHE A O 1
ATOM 641 N N . ASP A 1 84 ? -2.392 10.764 -7.506 1.00 96.94 84 ASP A N 1
ATOM 642 C CA . ASP A 1 84 ? -3.273 11.810 -8.035 1.00 96.94 84 ASP A CA 1
ATOM 643 C C . ASP A 1 84 ? -3.941 11.380 -9.347 1.00 96.94 84 ASP A C 1
ATOM 645 O O . ASP A 1 84 ? -5.156 11.512 -9.497 1.00 96.94 84 ASP A O 1
ATOM 649 N N . TYR A 1 85 ? -3.171 10.806 -10.276 1.00 96.38 85 TYR A N 1
ATOM 650 C CA . TYR A 1 85 ? -3.688 10.343 -11.564 1.00 96.38 85 TYR A CA 1
ATOM 651 C C . TYR A 1 85 ? -4.800 9.292 -11.413 1.00 96.38 85 TYR A C 1
ATOM 653 O O . TYR A 1 85 ? -5.816 9.370 -12.102 1.00 96.38 85 TYR A O 1
ATOM 661 N N . TYR A 1 86 ? -4.643 8.346 -10.480 1.00 96.62 86 TYR A N 1
ATOM 662 C CA . TYR A 1 86 ? -5.642 7.302 -10.208 1.00 96.62 86 TYR A CA 1
ATOM 663 C C . TYR A 1 86 ? -6.719 7.720 -9.194 1.00 96.62 86 TYR A C 1
ATOM 665 O O . TYR A 1 86 ? -7.525 6.881 -8.801 1.00 96.62 86 TYR A O 1
ATOM 673 N N . LYS A 1 87 ? -6.766 8.995 -8.775 1.00 96.81 87 LYS A N 1
ATOM 674 C CA . LYS A 1 87 ? -7.720 9.509 -7.769 1.00 96.81 87 LYS A CA 1
ATOM 675 C C . LYS A 1 87 ? -7.653 8.746 -6.436 1.00 96.81 87 LYS A C 1
ATOM 677 O O . LYS A 1 87 ? -8.674 8.422 -5.838 1.00 96.81 87 LYS A O 1
ATOM 682 N N . LEU A 1 88 ? -6.432 8.450 -5.998 1.00 97.12 88 LEU A N 1
ATOM 683 C CA . LEU A 1 88 ? -6.104 7.729 -4.763 1.00 97.12 88 LEU A CA 1
ATOM 684 C C . LEU A 1 88 ? -5.293 8.601 -3.786 1.00 97.12 88 LEU A C 1
ATOM 686 O O . LEU A 1 88 ? -4.592 8.083 -2.919 1.00 97.12 88 LEU A O 1
ATOM 690 N N . SER A 1 89 ? -5.319 9.926 -3.946 1.00 95.56 89 SER A N 1
ATOM 691 C CA . SER A 1 89 ? -4.555 10.866 -3.111 1.00 95.56 89 SER A CA 1
ATOM 692 C C . SER A 1 89 ? -5.022 10.916 -1.656 1.00 95.56 89 SER A C 1
ATOM 694 O O . SER A 1 89 ? -4.260 11.353 -0.800 1.00 95.56 89 SER A O 1
ATOM 696 N N . ASP A 1 90 ? -6.265 10.514 -1.403 1.00 95.12 90 ASP A N 1
ATOM 697 C CA . ASP A 1 90 ? -6.920 10.420 -0.096 1.00 95.12 90 ASP A CA 1
ATOM 698 C C . ASP A 1 90 ? -6.648 9.088 0.622 1.00 95.12 90 ASP A C 1
ATOM 700 O O . ASP A 1 90 ? -7.018 8.928 1.783 1.00 95.12 90 ASP A O 1
ATOM 704 N N . VAL A 1 91 ? -6.017 8.126 -0.057 1.00 96.88 91 VAL A N 1
ATOM 705 C CA . VAL A 1 91 ? -5.732 6.801 0.498 1.00 96.88 91 VAL A CA 1
ATOM 706 C C . VAL A 1 91 ? -4.429 6.822 1.290 1.00 96.88 91 VAL A C 1
ATOM 708 O O . VAL A 1 91 ? -3.462 7.473 0.898 1.00 96.88 91 VAL A O 1
ATOM 711 N N . GLU A 1 92 ? -4.395 6.076 2.394 1.00 97.69 92 GLU A N 1
ATOM 712 C CA . GLU A 1 92 ? -3.220 5.962 3.255 1.00 97.69 92 GLU A CA 1
ATOM 713 C C . GLU A 1 92 ? -2.022 5.339 2.531 1.00 97.69 92 GLU A C 1
ATOM 715 O O . GLU A 1 92 ? -2.153 4.427 1.705 1.00 97.69 92 GLU A O 1
ATOM 720 N N . ARG A 1 93 ? -0.822 5.831 2.849 1.00 97.94 93 ARG A N 1
ATOM 721 C CA . ARG A 1 93 ? 0.421 5.435 2.175 1.00 97.94 93 ARG A CA 1
ATOM 722 C C . ARG A 1 93 ? 1.576 5.328 3.148 1.00 97.94 93 ARG A C 1
ATOM 724 O O . ARG A 1 93 ? 1.655 6.088 4.103 1.00 97.94 93 ARG A O 1
ATOM 731 N N . VAL A 1 94 ? 2.501 4.424 2.865 1.00 98.25 94 VAL A N 1
ATOM 732 C CA . VAL A 1 94 ? 3.772 4.253 3.564 1.00 98.25 94 VAL A CA 1
ATOM 733 C C . VAL A 1 94 ? 4.896 4.371 2.541 1.00 98.25 94 VAL A C 1
ATOM 735 O O . VAL A 1 94 ? 5.099 3.483 1.705 1.00 98.25 94 VAL A O 1
ATOM 738 N N . SER A 1 95 ? 5.662 5.453 2.647 1.00 97.62 95 SER A N 1
ATOM 739 C CA . SER A 1 95 ? 6.928 5.614 1.939 1.00 97.62 95 SER A CA 1
ATOM 740 C C . SER A 1 95 ? 8.016 4.808 2.654 1.00 97.62 95 SER A C 1
ATOM 742 O O . SER A 1 95 ? 8.463 5.167 3.742 1.00 97.62 95 SER A O 1
ATOM 744 N N . ASN A 1 96 ? 8.462 3.713 2.040 1.00 96.94 96 ASN A N 1
ATOM 745 C CA . ASN A 1 96 ? 9.517 2.839 2.550 1.00 96.94 96 ASN A CA 1
ATOM 746 C C . ASN A 1 96 ? 10.656 2.688 1.520 1.00 96.94 96 ASN A C 1
ATOM 748 O O . ASN A 1 96 ? 10.846 1.596 0.982 1.00 96.94 96 ASN A O 1
ATOM 752 N N . PRO A 1 97 ? 11.423 3.758 1.228 1.00 95.50 97 PRO A N 1
ATOM 753 C CA . PRO A 1 97 ? 12.458 3.742 0.190 1.00 95.50 97 PRO A CA 1
ATOM 754 C C . PRO A 1 97 ? 13.532 2.675 0.418 1.00 95.50 97 PRO A C 1
ATOM 756 O O . PRO A 1 97 ? 14.000 2.056 -0.536 1.00 95.50 97 PRO A O 1
ATOM 759 N N . GLU A 1 98 ? 13.820 2.356 1.680 1.00 94.31 98 GLU A N 1
ATOM 760 C CA . GLU A 1 98 ? 14.847 1.366 2.027 1.00 94.31 98 GLU A CA 1
ATOM 761 C C . GLU A 1 98 ? 14.382 -0.086 1.882 1.00 94.31 98 GLU A C 1
ATOM 763 O O . GLU A 1 98 ? 15.151 -1.027 2.115 1.00 94.31 98 GLU A O 1
ATOM 768 N N . GLY A 1 99 ? 13.109 -0.297 1.536 1.00 94.06 99 GLY A N 1
ATOM 769 C CA . GLY A 1 99 ? 12.517 -1.618 1.357 1.00 94.06 99 GLY A CA 1
ATOM 770 C C . GLY A 1 99 ? 12.638 -2.512 2.592 1.00 94.06 99 GLY A C 1
ATOM 771 O O . GLY A 1 99 ? 12.672 -3.736 2.456 1.00 94.06 99 GLY A O 1
ATOM 772 N N . SER A 1 100 ? 12.775 -1.932 3.787 1.00 94.56 100 SER A N 1
ATOM 773 C CA . SER A 1 100 ? 12.857 -2.685 5.041 1.00 94.56 100 SER A CA 1
ATOM 774 C C . SER A 1 100 ? 11.572 -3.467 5.293 1.00 94.56 100 SER A C 1
ATOM 776 O O . SER A 1 100 ? 11.649 -4.641 5.633 1.00 94.56 100 SER A O 1
ATOM 778 N N . LEU A 1 101 ? 10.408 -2.879 4.998 1.00 95.12 101 LEU A N 1
ATOM 779 C CA . LEU A 1 101 ? 9.109 -3.529 5.174 1.00 95.12 101 LEU A CA 1
ATOM 780 C C . LEU A 1 101 ? 8.914 -4.698 4.202 1.00 95.12 101 LEU A C 1
ATOM 782 O O . LEU A 1 101 ? 8.286 -5.693 4.533 1.00 95.12 101 LEU A O 1
ATOM 786 N N . TYR A 1 102 ? 9.503 -4.610 3.008 1.00 94.81 102 TYR A N 1
ATOM 787 C CA . TYR A 1 102 ? 9.490 -5.710 2.043 1.00 94.81 102 TYR A CA 1
ATOM 788 C C . TYR A 1 102 ? 10.345 -6.885 2.517 1.00 94.81 102 TYR A C 1
ATOM 790 O O . TYR A 1 102 ? 10.021 -8.031 2.236 1.00 94.81 102 TYR A O 1
ATOM 798 N N . ARG A 1 103 ? 11.462 -6.604 3.192 1.00 92.56 103 ARG A N 1
ATOM 799 C CA . ARG A 1 103 ? 12.403 -7.620 3.678 1.00 92.56 103 ARG A CA 1
ATOM 800 C C . ARG A 1 103 ? 12.017 -8.202 5.030 1.00 92.56 103 ARG A C 1
ATOM 802 O O . ARG A 1 103 ? 12.589 -9.217 5.416 1.00 92.56 103 ARG A O 1
ATOM 809 N N . ASP A 1 104 ? 11.091 -7.563 5.734 1.00 93.50 104 ASP A N 1
ATOM 810 C CA . ASP A 1 104 ? 10.641 -8.020 7.036 1.00 93.50 104 ASP A CA 1
ATOM 811 C C . ASP A 1 104 ? 10.084 -9.454 6.936 1.00 93.50 104 ASP A C 1
ATOM 813 O O . ASP A 1 104 ? 9.269 -9.714 6.044 1.00 93.50 104 ASP A O 1
ATOM 817 N N . PRO A 1 105 ? 10.489 -10.391 7.815 1.00 90.56 105 PRO A N 1
ATOM 818 C CA . PRO A 1 105 ? 10.016 -11.775 7.790 1.00 90.56 105 PRO A CA 1
ATOM 819 C C . PRO A 1 105 ? 8.494 -11.927 7.870 1.00 90.56 105 PRO A C 1
ATOM 821 O O . PRO A 1 105 ? 7.964 -12.939 7.419 1.00 90.56 105 PRO A O 1
ATOM 824 N N . VAL A 1 106 ? 7.788 -10.937 8.426 1.00 91.56 106 VAL A N 1
ATOM 825 C CA . VAL A 1 106 ? 6.322 -10.925 8.497 1.00 91.56 106 VAL A CA 1
ATOM 826 C C . VAL A 1 106 ? 5.692 -10.843 7.107 1.00 91.56 106 VAL A C 1
ATOM 828 O O . VAL A 1 106 ? 4.651 -11.455 6.872 1.00 91.56 106 VAL A O 1
ATOM 831 N N . PHE A 1 107 ? 6.315 -10.107 6.184 1.00 91.38 107 PHE A N 1
ATOM 832 C CA . PHE A 1 107 ? 5.820 -9.946 4.816 1.00 91.38 107 PHE A CA 1
ATOM 833 C C . PHE A 1 107 ? 6.577 -10.821 3.811 1.00 91.38 107 PHE A C 1
ATOM 835 O O . PHE A 1 107 ? 5.982 -11.285 2.842 1.00 91.38 107 PHE A O 1
ATOM 842 N N . ALA A 1 108 ? 7.875 -11.049 4.034 1.00 88.75 108 ALA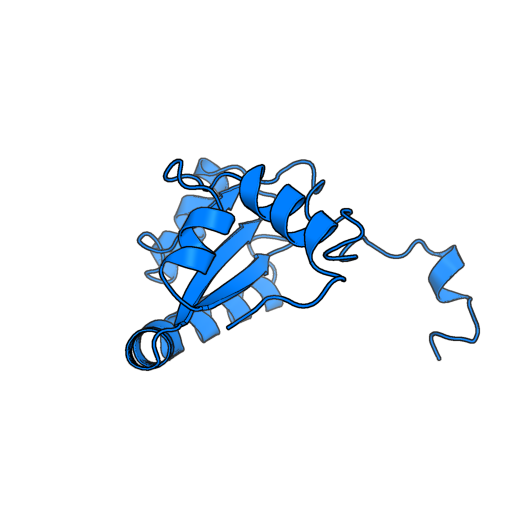 A N 1
ATOM 843 C CA . ALA A 1 108 ? 8.758 -11.875 3.210 1.00 88.75 108 ALA A CA 1
ATOM 844 C C . ALA A 1 108 ? 8.704 -11.542 1.699 1.00 88.75 108 ALA A C 1
ATOM 846 O O . ALA A 1 108 ? 8.838 -12.412 0.842 1.00 88.75 108 ALA A O 1
ATOM 847 N N . LEU A 1 109 ? 8.544 -10.259 1.356 1.00 90.19 109 LEU A N 1
ATOM 848 C CA . LEU A 1 109 ? 8.448 -9.738 -0.018 1.00 90.19 109 LEU A CA 1
ATOM 849 C C . LEU A 1 109 ? 9.810 -9.296 -0.587 1.00 90.19 109 LEU A C 1
ATOM 851 O O . LEU A 1 109 ? 9.886 -8.472 -1.516 1.00 90.19 109 LEU A O 1
ATOM 855 N N . ALA A 1 110 ? 10.909 -9.796 -0.022 1.00 84.62 110 ALA A N 1
ATOM 856 C CA . ALA A 1 110 ? 12.249 -9.546 -0.528 1.00 84.62 110 ALA A CA 1
ATOM 857 C C . ALA A 1 110 ? 12.399 -10.117 -1.946 1.00 84.62 110 ALA A C 1
ATOM 859 O O . ALA A 1 110 ? 11.667 -11.010 -2.368 1.00 84.62 110 ALA A O 1
ATOM 860 N N . ARG A 1 111 ? 13.357 -9.589 -2.716 1.00 78.75 111 ARG A N 1
ATOM 861 C CA . ARG A 1 111 ? 13.745 -10.273 -3.954 1.00 78.75 111 ARG A CA 1
ATOM 862 C C . ARG A 1 111 ? 14.471 -11.554 -3.576 1.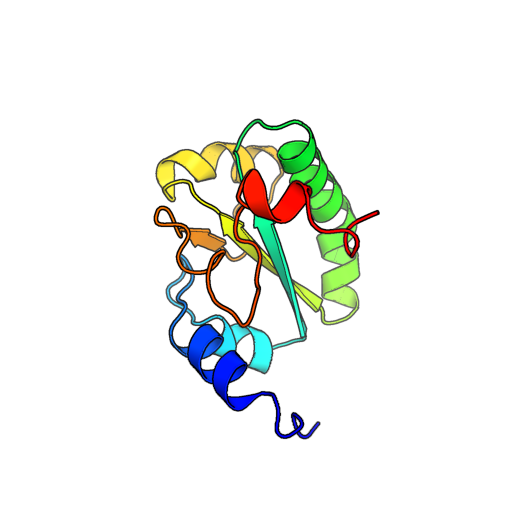00 78.75 111 ARG A C 1
ATOM 864 O O . ARG A 1 111 ? 15.408 -11.491 -2.786 1.00 78.75 111 ARG A O 1
ATOM 871 N N . VAL A 1 112 ? 14.070 -12.657 -4.194 1.00 76.44 112 VAL A N 1
ATOM 872 C CA . VAL A 1 112 ? 14.854 -13.887 -4.166 1.00 76.44 112 VAL A CA 1
ATOM 873 C C . VAL A 1 112 ? 16.194 -13.651 -4.858 1.00 76.44 112 VAL A C 1
ATOM 875 O O . VAL A 1 112 ? 16.284 -12.989 -5.900 1.00 76.44 112 VAL A O 1
ATOM 878 N N . SER A 1 113 ? 17.252 -14.146 -4.242 1.00 73.50 113 SER A N 1
ATOM 879 C CA . SER A 1 113 ? 18.579 -14.211 -4.833 1.00 73.50 113 SER A CA 1
ATOM 880 C C . SER A 1 113 ? 18.596 -15.231 -5.977 1.00 73.50 113 SER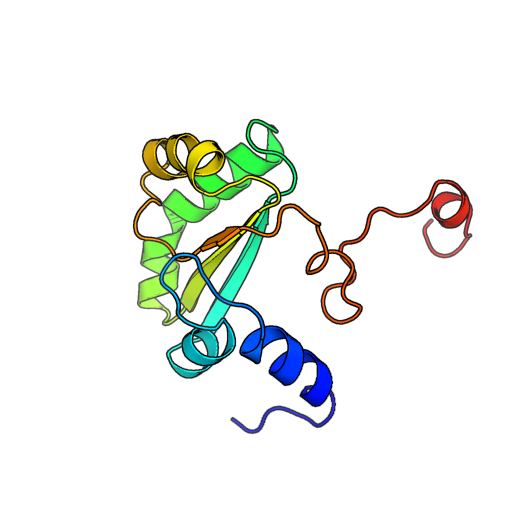 A C 1
ATOM 882 O O . SER A 1 113 ? 17.820 -16.185 -5.989 1.00 73.50 113 SER A O 1
ATOM 884 N N . LEU A 1 114 ? 19.508 -15.062 -6.942 1.00 69.75 114 LEU A N 1
ATOM 885 C CA . LEU A 1 114 ? 19.657 -16.001 -8.066 1.00 69.75 114 LEU A CA 1
ATOM 886 C C . LEU A 1 114 ? 19.869 -17.449 -7.594 1.00 69.75 114 LEU A C 1
ATOM 888 O O . LEU A 1 114 ? 19.418 -18.373 -8.255 1.00 69.75 114 LEU A O 1
ATOM 892 N N . TRP A 1 115 ? 20.497 -17.643 -6.434 1.00 69.62 115 TRP A N 1
ATOM 893 C CA . TRP A 1 115 ? 20.749 -18.957 -5.840 1.00 69.62 115 TRP A CA 1
ATOM 894 C C . TRP A 1 115 ? 19.493 -19.626 -5.271 1.00 69.62 115 TRP A C 1
ATOM 896 O O . TRP A 1 115 ? 19.389 -20.848 -5.312 1.00 69.62 115 TRP A O 1
ATOM 906 N N . GLU A 1 116 ? 18.520 -18.852 -4.788 1.00 67.50 116 GLU A N 1
ATOM 907 C CA . GLU A 1 116 ? 17.241 -19.386 -4.296 1.00 67.50 116 GLU A CA 1
ATOM 908 C C . GLU A 1 116 ? 16.354 -19.900 -5.436 1.00 67.50 116 GLU A C 1
ATOM 910 O O . GLU A 1 116 ? 15.577 -20.826 -5.226 1.00 67.50 116 GLU A O 1
ATOM 915 N N . ILE A 1 117 ? 16.521 -19.375 -6.656 1.00 70.50 117 ILE A N 1
ATOM 916 C CA . ILE A 1 117 ? 15.804 -19.845 -7.855 1.00 70.50 117 ILE A CA 1
ATOM 917 C C . ILE A 1 117 ? 16.237 -21.270 -8.252 1.00 70.50 117 ILE A C 1
ATOM 919 O O . ILE A 1 117 ? 15.466 -22.003 -8.864 1.00 70.50 117 ILE A O 1
ATOM 923 N N . PHE A 1 118 ? 17.450 -21.692 -7.879 1.00 74.06 118 PHE A N 1
ATOM 924 C CA . PHE A 1 118 ? 17.957 -23.042 -8.151 1.00 74.06 118 PHE A CA 1
ATOM 925 C C . PHE A 1 118 ? 17.518 -24.091 -7.113 1.00 74.06 118 PHE A C 1
ATOM 927 O O . PHE A 1 118 ? 17.965 -25.237 -7.184 1.00 74.06 118 PHE A O 1
ATOM 934 N N . ARG A 1 119 ? 16.659 -23.742 -6.143 1.00 69.44 119 ARG A N 1
ATOM 935 C CA . ARG A 1 119 ? 16.123 -24.720 -5.187 1.00 69.44 119 ARG A CA 1
ATOM 936 C C . ARG A 1 119 ? 15.039 -25.594 -5.837 1.00 69.44 119 ARG A C 1
ATOM 938 O O . ARG A 1 119 ? 14.165 -25.057 -6.509 1.00 69.44 119 ARG A O 1
ATOM 945 N N . PRO A 1 120 ? 15.026 -26.918 -5.597 1.00 72.94 120 PRO A N 1
ATOM 946 C CA . PRO A 1 120 ? 13.985 -27.801 -6.133 1.00 72.94 120 PRO A CA 1
ATOM 947 C C . PRO A 1 120 ? 12.571 -27.449 -5.651 1.00 72.94 120 PRO A C 1
ATOM 949 O O . PRO A 1 120 ? 11.604 -27.801 -6.301 1.00 72.94 120 PRO A O 1
ATOM 952 N N . GLU A 1 121 ? 12.448 -26.760 -4.514 1.00 65.50 121 GLU A N 1
ATOM 953 C CA . GLU A 1 121 ? 11.168 -26.427 -3.871 1.00 65.50 121 GLU A CA 1
ATOM 954 C C . GLU A 1 121 ? 10.382 -25.309 -4.580 1.00 65.50 121 GLU A C 1
ATOM 956 O O . GLU A 1 121 ? 9.230 -25.062 -4.229 1.00 65.50 121 GLU A O 1
ATOM 961 N N . VAL A 1 122 ? 10.998 -24.603 -5.537 1.00 62.12 122 VAL A N 1
ATOM 962 C CA . VAL A 1 122 ? 10.359 -23.516 -6.302 1.00 62.12 122 VAL A CA 1
ATOM 963 C C . VAL A 1 122 ? 9.934 -23.932 -7.721 1.00 62.12 122 VAL A C 1
ATOM 965 O O . VAL A 1 122 ? 9.524 -23.064 -8.493 1.00 62.12 122 VAL A O 1
ATOM 968 N N . TRP A 1 123 ? 10.005 -25.232 -8.052 1.00 48.56 123 TRP A N 1
ATOM 969 C CA . TRP A 1 123 ? 9.533 -25.840 -9.308 1.00 48.56 123 TRP A CA 1
ATOM 970 C C . TRP A 1 123 ? 8.481 -26.925 -9.068 1.00 48.56 123 TRP A C 1
ATOM 972 O O . TRP A 1 123 ? 8.628 -27.692 -8.092 1.00 48.56 123 TRP A O 1
#